Protein AF-A0A427A5H6-F1 (afdb_monomer_lite)

pLDDT: mean 95.87, std 7.77, range [47.22, 98.62]

Structure (mmCIF, N/CA/C/O backbone):
data_AF-A0A427A5H6-F1
#
_entry.id   AF-A0A427A5H6-F1
#
loop_
_atom_site.group_PDB
_atom_site.id
_atom_site.type_symbol
_atom_site.label_atom_id
_atom_site.label_alt_id
_atom_site.label_comp_id
_atom_site.label_asym_id
_atom_site.label_entity_id
_atom_site.label_seq_id
_atom_site.pdbx_PDB_ins_code
_atom_site.Cartn_x
_atom_site.Cartn_y
_atom_site.Cartn_z
_atom_site.occupancy
_atom_site.B_iso_or_equiv
_atom_site.auth_seq_id
_atom_site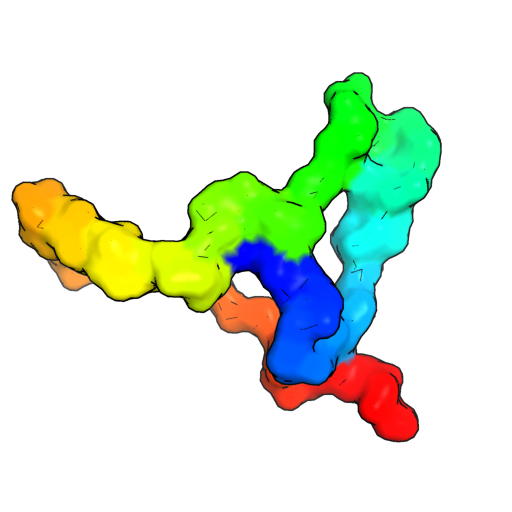.auth_comp_id
_atom_site.auth_asym_id
_atom_site.auth_atom_id
_atom_site.pdbx_PDB_model_num
ATOM 1 N N . GLN A 1 1 ? -0.055 2.512 -3.017 1.00 97.00 1 GLN A N 1
ATOM 2 C CA . GLN A 1 1 ? 0.282 3.680 -2.175 1.00 97.00 1 GLN A CA 1
ATOM 3 C C . GLN A 1 1 ? 0.511 3.258 -0.739 1.00 97.00 1 GLN A C 1
ATOM 5 O O . GLN A 1 1 ? 1.557 3.605 -0.224 1.00 97.00 1 GLN A O 1
ATOM 10 N N . TYR A 1 2 ? -0.415 2.509 -0.130 1.00 97.88 2 TYR A N 1
ATOM 11 C CA . TYR A 1 2 ? -0.312 2.154 1.287 1.00 97.88 2 TYR A CA 1
ATOM 12 C C . TYR A 1 2 ? -0.099 0.654 1.541 1.00 97.88 2 TYR A C 1
ATOM 14 O O . TYR A 1 2 ? 0.779 0.306 2.318 1.00 97.88 2 TYR A O 1
ATOM 22 N N . GLU A 1 3 ? -0.831 -0.218 0.832 1.00 98.50 3 GLU A N 1
ATOM 23 C CA . GLU A 1 3 ? -0.843 -1.672 1.085 1.00 98.50 3 GLU A CA 1
ATOM 24 C C . GLU A 1 3 ? 0.541 -2.343 1.101 1.00 98.50 3 GLU A C 1
ATOM 26 O O . GLU A 1 3 ? 0.889 -2.958 2.100 1.00 98.50 3 GLU A O 1
ATOM 31 N N . GLY A 1 4 ? 1.305 -2.266 0.004 1.00 98.19 4 GLY A N 1
ATOM 32 C CA . GLY A 1 4 ? 2.482 -3.124 -0.181 1.00 98.19 4 GLY A CA 1
ATOM 33 C C . GLY A 1 4 ? 2.109 -4.557 -0.566 1.00 98.19 4 GLY A C 1
ATOM 34 O O . GLY A 1 4 ? 1.102 -4.772 -1.252 1.00 98.19 4 GLY A O 1
ATOM 35 N N . ALA A 1 5 ? 2.925 -5.526 -0.137 1.00 98.06 5 ALA A N 1
ATOM 36 C CA . ALA A 1 5 ? 2.713 -6.969 -0.286 1.00 98.06 5 ALA A CA 1
ATOM 37 C C . ALA A 1 5 ? 2.392 -7.397 -1.732 1.00 98.06 5 ALA A C 1
ATOM 39 O O . ALA A 1 5 ? 1.441 -8.139 -2.004 1.00 98.06 5 ALA A O 1
ATOM 40 N N . VAL A 1 6 ? 3.142 -6.868 -2.708 1.00 97.06 6 VAL A N 1
ATOM 41 C CA . VAL A 1 6 ? 2.763 -6.948 -4.134 1.00 97.06 6 VAL A CA 1
ATOM 42 C C . VAL A 1 6 ? 2.815 -8.357 -4.741 1.00 97.06 6 VAL A C 1
ATOM 44 O O . VAL A 1 6 ? 2.252 -8.556 -5.820 1.00 97.06 6 VAL A O 1
ATOM 47 N N . LYS A 1 7 ? 3.468 -9.313 -4.063 1.00 95.94 7 LYS A N 1
ATOM 48 C CA . LYS A 1 7 ? 3.640 -10.724 -4.473 1.00 95.94 7 LYS A CA 1
ATOM 49 C C . LYS A 1 7 ? 2.947 -11.725 -3.540 1.00 95.94 7 LYS A C 1
ATOM 51 O O . LYS A 1 7 ? 3.185 -12.923 -3.658 1.00 95.94 7 LYS A O 1
ATOM 56 N N . GLU A 1 8 ? 2.122 -11.248 -2.618 1.00 97.88 8 GLU A N 1
ATOM 57 C CA . GLU A 1 8 ? 1.489 -12.081 -1.595 1.00 97.88 8 GLU A CA 1
ATOM 58 C C . GLU A 1 8 ? 0.027 -12.369 -1.938 1.00 97.88 8 GLU A C 1
ATOM 60 O O . GLU A 1 8 ? -0.608 -11.623 -2.694 1.00 97.88 8 GLU A O 1
ATOM 65 N N . ASP A 1 9 ? -0.480 -13.485 -1.411 1.00 96.38 9 ASP A N 1
ATOM 66 C CA . ASP A 1 9 ? -1.883 -13.913 -1.480 1.00 96.38 9 ASP A CA 1
ATOM 67 C C . ASP A 1 9 ? -2.515 -13.844 -2.878 1.00 96.38 9 ASP A C 1
ATOM 69 O O . ASP A 1 9 ? -3.689 -13.525 -3.059 1.00 96.38 9 ASP A O 1
ATOM 73 N N . GLY A 1 10 ? -1.716 -14.153 -3.901 1.00 95.12 10 GLY A N 1
ATOM 74 C CA . GLY A 1 10 ? -2.191 -14.260 -5.278 1.00 95.12 10 GLY A CA 1
ATOM 75 C C . GLY A 1 10 ? -2.470 -12.926 -5.974 1.00 95.12 10 GLY A C 1
ATOM 76 O O . GLY A 1 10 ? -3.086 -12.937 -7.041 1.00 95.12 10 GLY A O 1
ATOM 77 N N . ARG A 1 11 ? -2.005 -11.786 -5.436 1.00 96.56 11 ARG A N 1
ATOM 78 C CA . ARG A 1 11 ? -2.118 -10.491 -6.127 1.00 96.56 11 ARG A CA 1
ATOM 79 C C . ARG A 1 11 ? -1.497 -10.555 -7.523 1.00 96.56 11 ARG A C 1
ATOM 81 O O . ARG A 1 11 ? -0.307 -10.813 -7.690 1.00 96.56 11 ARG A O 1
ATOM 88 N N . GLY A 1 12 ? -2.295 -10.226 -8.535 1.00 96.19 12 GLY A N 1
ATOM 89 C CA . GLY A 1 12 ? -1.826 -10.066 -9.906 1.00 96.19 12 GLY A CA 1
ATOM 90 C C . GLY A 1 12 ? -0.962 -8.814 -10.092 1.00 96.19 12 GLY A C 1
ATOM 91 O O . GLY A 1 12 ? -1.146 -7.792 -9.421 1.00 96.19 12 GLY A O 1
ATOM 92 N N . ARG A 1 13 ? -0.046 -8.875 -11.063 1.00 95.38 13 ARG A N 1
ATOM 93 C CA . ARG A 1 13 ? 0.786 -7.734 -11.467 1.00 95.38 13 ARG A CA 1
ATOM 94 C C . ARG A 1 13 ? -0.070 -6.638 -12.111 1.00 95.38 13 ARG A C 1
ATOM 96 O O . ARG A 1 13 ? -0.962 -6.916 -12.906 1.00 95.38 13 ARG A O 1
ATOM 103 N N . THR A 1 14 ? 0.240 -5.387 -11.802 1.00 95.75 14 THR A N 1
ATOM 104 C CA . THR A 1 14 ? -0.438 -4.186 -12.303 1.00 95.75 14 THR A CA 1
ATOM 105 C C . THR A 1 14 ? 0.458 -3.384 -13.246 1.00 95.75 14 THR A C 1
ATOM 107 O O . THR A 1 14 ? 1.677 -3.559 -13.275 1.00 95.75 14 THR A O 1
ATOM 110 N N . VAL A 1 15 ? -0.136 -2.440 -13.984 1.00 96.19 15 VAL A N 1
ATOM 111 C CA . VAL A 1 15 ? 0.615 -1.477 -14.811 1.00 96.19 15 VAL A CA 1
ATOM 112 C C . VAL A 1 15 ? 1.581 -0.647 -13.958 1.00 96.19 15 VAL A C 1
ATOM 114 O O . VAL A 1 15 ? 2.712 -0.410 -14.377 1.00 96.19 15 VAL A O 1
ATOM 117 N N . TRP A 1 16 ? 1.178 -0.262 -12.743 1.00 97.31 16 TRP A N 1
ATOM 118 C CA . TRP A 1 16 ? 2.036 0.479 -11.815 1.00 97.31 16 TRP A CA 1
ATOM 119 C C . TRP A 1 16 ? 3.242 -0.331 -11.344 1.00 97.31 16 TRP A C 1
ATOM 121 O O . TRP A 1 16 ? 4.329 0.233 -11.252 1.00 97.31 16 TRP A O 1
ATOM 131 N N . ASP A 1 17 ? 3.097 -1.644 -11.137 1.00 96.62 17 ASP A N 1
ATOM 132 C CA . ASP A 1 17 ? 4.241 -2.499 -10.794 1.00 96.62 17 ASP A CA 1
ATOM 133 C C . ASP A 1 17 ? 5.274 -2.511 -11.938 1.00 96.62 17 ASP A C 1
ATOM 135 O O . ASP A 1 17 ? 6.475 -2.509 -11.690 1.00 96.62 17 ASP A O 1
ATOM 139 N N . VAL A 1 18 ? 4.839 -2.491 -13.206 1.00 96.75 18 VAL A N 1
ATOM 140 C CA . VAL A 1 18 ? 5.747 -2.387 -14.368 1.00 96.75 18 VAL A CA 1
ATOM 141 C C . VAL A 1 18 ? 6.391 -1.002 -14.440 1.00 96.75 18 VAL A C 1
ATOM 143 O O . VAL A 1 18 ? 7.603 -0.886 -14.626 1.00 96.75 18 VAL A O 1
ATOM 146 N N . PHE A 1 19 ? 5.579 0.044 -14.302 1.00 97.75 19 PHE A N 1
ATOM 147 C CA . PHE A 1 19 ? 6.019 1.427 -14.431 1.00 97.75 19 PHE A CA 1
ATOM 148 C C . PHE A 1 19 ? 7.047 1.801 -13.359 1.00 97.75 19 PHE A C 1
ATOM 150 O O . PHE A 1 19 ? 8.092 2.345 -13.698 1.00 97.75 19 PHE A O 1
ATOM 157 N N . ALA A 1 20 ? 6.792 1.462 -12.092 1.00 97.44 20 ALA A N 1
ATOM 158 C CA . ALA A 1 20 ? 7.684 1.798 -10.982 1.00 97.44 20 ALA A CA 1
ATOM 159 C C . ALA A 1 20 ? 9.046 1.086 -11.074 1.00 97.44 20 ALA A C 1
ATOM 161 O O . ALA A 1 20 ? 10.064 1.651 -10.694 1.00 97.44 20 ALA A O 1
ATOM 162 N N . HIS A 1 21 ? 9.084 -0.119 -11.650 1.00 97.56 21 HIS A N 1
ATOM 163 C CA . HIS A 1 21 ? 10.327 -0.862 -11.897 1.00 97.56 21 HIS A CA 1
ATOM 164 C C . HIS A 1 21 ? 11.046 -0.461 -13.191 1.00 97.56 21 HIS A C 1
ATOM 166 O O . HIS A 1 21 ? 12.092 -1.020 -13.520 1.00 97.56 21 HIS A O 1
ATOM 172 N N . SER A 1 22 ? 10.496 0.480 -13.958 1.00 97.88 22 SER A N 1
ATOM 173 C CA . SER A 1 22 ? 11.133 0.969 -15.177 1.00 97.88 22 SER A CA 1
ATOM 174 C C . SER A 1 22 ? 12.129 2.080 -14.838 1.00 97.88 22 SER A C 1
ATOM 176 O O . SER A 1 22 ? 11.781 3.071 -14.196 1.00 97.88 22 SER A O 1
ATOM 178 N N . PHE A 1 23 ? 13.372 1.931 -15.300 1.00 96.50 23 PHE A N 1
ATOM 179 C CA . PHE A 1 23 ? 14.452 2.874 -15.008 1.00 96.50 23 PHE A CA 1
ATOM 180 C C . PHE A 1 23 ? 14.077 4.320 -15.373 1.00 96.50 23 PHE A C 1
ATOM 182 O O . PHE A 1 23 ? 13.602 4.594 -16.478 1.00 96.50 23 PHE A O 1
ATOM 189 N N . GLY A 1 24 ? 14.288 5.244 -14.432 1.00 96.75 24 GLY A N 1
ATOM 190 C CA . GLY A 1 24 ? 14.058 6.679 -14.620 1.00 96.75 24 GLY A CA 1
ATOM 191 C C . GLY A 1 24 ? 12.587 7.106 -14.697 1.00 96.75 24 GLY A C 1
ATOM 192 O O . GLY A 1 24 ? 12.318 8.263 -15.010 1.00 96.75 24 GLY A O 1
ATOM 193 N N . LYS A 1 25 ? 11.621 6.208 -14.443 1.00 97.50 25 LYS A N 1
ATOM 194 C CA . LYS A 1 25 ? 10.187 6.559 -14.396 1.00 97.50 25 LYS A CA 1
ATOM 195 C C . LYS A 1 25 ? 9.734 7.100 -13.045 1.00 97.50 25 LYS A C 1
ATOM 197 O O . LYS A 1 25 ? 8.814 7.913 -13.003 1.00 97.50 25 LYS A O 1
ATOM 202 N N . VAL A 1 26 ? 10.390 6.676 -11.971 1.00 97.56 26 VAL A N 1
ATOM 203 C CA . VAL A 1 26 ? 10.223 7.227 -10.625 1.00 97.56 26 VAL A CA 1
ATOM 204 C C . VAL A 1 26 ? 11.495 7.998 -10.283 1.00 97.56 26 VAL A C 1
ATOM 206 O O . VAL A 1 26 ? 12.592 7.473 -10.462 1.00 97.56 26 VAL A O 1
ATOM 209 N N . ILE A 1 27 ? 11.347 9.251 -9.839 1.00 97.50 27 ILE A N 1
ATOM 210 C CA . ILE A 1 27 ? 12.458 10.207 -9.672 1.00 97.50 27 ILE A CA 1
ATOM 211 C C . ILE A 1 27 ? 13.537 9.723 -8.696 1.00 97.50 27 ILE A C 1
ATOM 213 O O . ILE A 1 27 ? 14.717 9.972 -8.914 1.00 97.50 27 ILE A O 1
ATOM 217 N N . ASP A 1 28 ? 13.129 9.015 -7.645 1.00 97.19 28 ASP A N 1
ATOM 218 C CA . ASP A 1 28 ? 13.995 8.472 -6.598 1.00 97.19 28 ASP A CA 1
ATOM 219 C C . ASP A 1 28 ? 14.217 6.957 -6.738 1.00 97.19 28 ASP A C 1
ATOM 221 O O . ASP A 1 28 ? 14.805 6.334 -5.857 1.00 97.19 28 ASP A O 1
ATOM 225 N N . PHE A 1 29 ? 13.755 6.366 -7.846 1.00 96.50 29 PHE A N 1
ATOM 226 C CA . PHE A 1 29 ? 13.809 4.928 -8.123 1.00 96.50 29 PHE A CA 1
ATOM 227 C C . PHE A 1 29 ? 13.087 4.044 -7.091 1.00 96.50 29 PHE A C 1
ATOM 229 O O . PHE A 1 29 ? 13.310 2.832 -7.057 1.00 96.50 29 PHE A O 1
ATOM 236 N N . SER A 1 30 ? 12.208 4.622 -6.269 1.00 97.50 30 SER A N 1
ATOM 237 C CA . SER A 1 30 ? 11.376 3.865 -5.338 1.00 97.50 30 SER A CA 1
ATOM 238 C C . SER A 1 30 ? 10.267 3.083 -6.053 1.00 97.50 30 SER A C 1
ATOM 240 O O . SER A 1 30 ? 9.917 3.325 -7.212 1.00 97.50 30 SER A O 1
ATOM 242 N N . ASN A 1 31 ? 9.692 2.121 -5.336 1.00 97.81 31 ASN A N 1
ATOM 243 C CA . ASN A 1 31 ? 8.522 1.367 -5.765 1.00 97.81 31 ASN A CA 1
ATOM 244 C C . ASN A 1 31 ? 7.577 1.125 -4.576 1.00 97.81 31 ASN A C 1
ATOM 246 O O . ASN A 1 31 ? 7.854 1.517 -3.442 1.00 97.81 31 ASN A O 1
ATOM 250 N N . ALA A 1 32 ? 6.435 0.496 -4.848 1.00 97.50 32 ALA A N 1
ATOM 251 C CA . ALA A 1 32 ? 5.405 0.225 -3.851 1.00 97.50 32 ALA A CA 1
ATOM 252 C C . ALA A 1 32 ? 5.375 -1.245 -3.405 1.00 97.50 32 ALA A C 1
ATOM 254 O O . ALA A 1 32 ? 4.321 -1.708 -2.971 1.00 97.50 32 ALA A O 1
ATOM 255 N N . ASP A 1 33 ? 6.495 -1.971 -3.515 1.00 98.31 33 ASP A N 1
ATOM 256 C CA . ASP A 1 33 ? 6.549 -3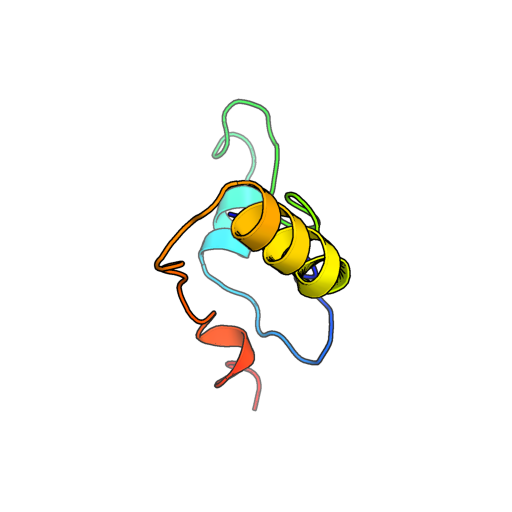.395 -3.167 1.00 98.31 33 ASP A CA 1
ATOM 257 C C . ASP A 1 33 ? 6.185 -3.629 -1.698 1.00 98.31 33 ASP A C 1
ATOM 259 O O . ASP A 1 33 ? 5.444 -4.563 -1.391 1.00 98.31 33 ASP A O 1
ATOM 263 N N . ILE A 1 34 ? 6.658 -2.735 -0.822 1.00 98.19 34 ILE A N 1
ATOM 264 C CA . ILE A 1 34 ? 6.379 -2.726 0.622 1.00 98.19 34 ILE A CA 1
ATOM 265 C C . ILE A 1 34 ? 5.495 -1.530 1.012 1.00 98.19 34 ILE A C 1
ATOM 267 O O . ILE A 1 34 ? 4.566 -1.684 1.797 1.00 98.19 34 ILE A O 1
ATOM 271 N N . ALA A 1 35 ? 5.730 -0.340 0.441 1.00 97.62 35 ALA A N 1
ATOM 272 C CA . ALA A 1 35 ? 5.025 0.893 0.817 1.00 97.62 35 ALA A CA 1
ATOM 273 C C . ALA A 1 35 ? 5.081 1.163 2.343 1.00 97.62 35 ALA A C 1
ATOM 275 O O . A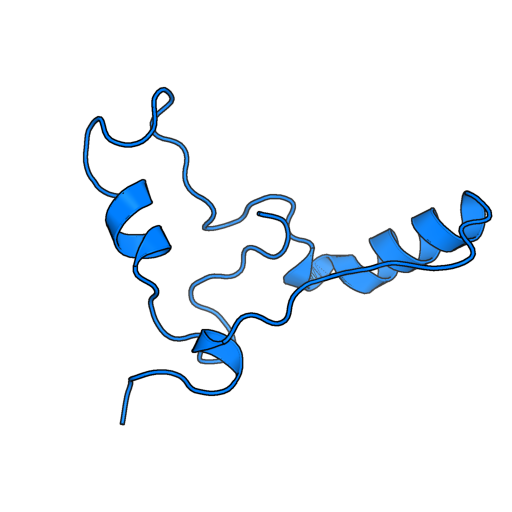LA A 1 35 ? 6.177 1.168 2.898 1.00 97.62 35 ALA A O 1
ATOM 276 N N . ILE A 1 36 ? 3.940 1.402 3.008 1.00 98.12 36 ILE A N 1
ATOM 277 C CA . ILE A 1 36 ? 3.865 1.497 4.483 1.00 98.12 36 ILE A CA 1
ATOM 278 C C . ILE A 1 36 ? 3.410 0.186 5.135 1.00 98.12 36 ILE A C 1
ATOM 280 O O . ILE A 1 36 ? 3.126 0.165 6.327 1.00 98.12 36 ILE A O 1
ATOM 284 N N . ASP A 1 37 ? 3.326 -0.895 4.357 1.00 98.44 37 ASP A N 1
ATOM 285 C CA . ASP A 1 37 ? 2.961 -2.226 4.836 1.00 98.44 37 ASP A CA 1
ATOM 286 C C . ASP A 1 37 ? 1.564 -2.307 5.486 1.00 98.44 37 ASP A C 1
ATOM 288 O O . ASP A 1 37 ? 1.295 -3.142 6.353 1.00 98.44 37 ASP A O 1
ATOM 292 N N . GLN A 1 38 ? 0.634 -1.451 5.043 1.00 98.50 38 GLN A N 1
ATOM 293 C CA . GLN A 1 38 ? -0.746 -1.453 5.540 1.00 98.50 38 GLN A CA 1
ATOM 294 C C . GLN A 1 38 ? -1.442 -2.802 5.293 1.00 98.50 38 GLN A C 1
ATOM 296 O O . GLN A 1 38 ? -2.365 -3.153 6.020 1.00 98.50 38 GLN A O 1
ATOM 301 N N . TYR A 1 39 ? -0.992 -3.592 4.310 1.00 98.50 39 TYR A N 1
ATOM 302 C CA . TYR A 1 39 ? -1.518 -4.938 4.072 1.00 98.50 39 TYR A CA 1
ATOM 303 C C . TYR A 1 39 ? -1.408 -5.840 5.312 1.00 98.50 39 TYR A C 1
ATOM 305 O O . TYR A 1 39 ? -2.361 -6.540 5.646 1.00 98.50 39 TYR A O 1
ATOM 313 N N . HIS A 1 40 ? -0.289 -5.767 6.036 1.00 98.62 40 HIS A N 1
ATOM 314 C CA . HIS A 1 40 ? -0.074 -6.530 7.268 1.00 98.62 40 HIS A CA 1
ATOM 315 C C . HIS A 1 40 ? -0.482 -5.755 8.524 1.00 98.62 40 HIS A C 1
ATOM 317 O O . HIS A 1 40 ? -0.878 -6.352 9.525 1.00 98.62 40 HIS A O 1
ATOM 323 N N . ARG A 1 41 ? -0.399 -4.421 8.479 1.00 98.50 41 ARG A N 1
ATOM 324 C CA . ARG A 1 41 ? -0.562 -3.537 9.644 1.00 98.50 41 ARG A CA 1
ATOM 325 C C . ARG A 1 41 ? -1.936 -2.894 9.773 1.00 98.50 41 ARG A C 1
ATOM 327 O O . ARG A 1 41 ? -2.139 -2.087 10.674 1.00 98.50 41 ARG A O 1
ATOM 334 N N . PHE A 1 42 ? -2.910 -3.263 8.938 1.00 98.00 42 PHE A N 1
ATOM 335 C CA . PHE A 1 42 ? -4.221 -2.604 8.933 1.00 98.00 42 PHE A CA 1
ATOM 336 C C . PHE A 1 42 ? -4.917 -2.592 10.307 1.00 98.00 42 PHE A C 1
ATOM 338 O O . PHE A 1 42 ? -5.663 -1.663 10.599 1.00 98.00 42 PHE A O 1
ATOM 345 N N . HIS A 1 43 ? -4.675 -3.585 11.169 1.00 98.12 43 HIS A N 1
ATOM 346 C CA . HIS A 1 43 ? -5.196 -3.580 12.538 1.00 98.12 43 HIS A CA 1
ATOM 347 C C . HIS A 1 43 ? -4.631 -2.429 13.385 1.00 98.12 43 HIS A C 1
ATOM 349 O O . HIS A 1 43 ? -5.391 -1.774 14.100 1.00 98.12 43 HIS A O 1
ATOM 355 N N . GLU A 1 44 ? -3.325 -2.168 13.287 1.00 98.50 44 GLU A N 1
ATOM 356 C CA . GLU A 1 44 ? -2.654 -1.051 13.964 1.00 98.50 44 GLU A CA 1
ATOM 357 C C . GLU A 1 44 ? -3.157 0.285 13.399 1.00 98.50 44 GLU A C 1
ATOM 359 O O . GLU A 1 44 ? -3.526 1.179 14.161 1.00 98.50 44 GLU A O 1
ATOM 364 N N . ASP A 1 45 ? -3.275 0.387 12.072 1.00 98.19 45 ASP A N 1
ATOM 365 C CA . ASP A 1 45 ? -3.770 1.594 11.403 1.00 98.19 45 ASP A CA 1
ATOM 366 C C . ASP A 1 45 ? -5.217 1.924 11.803 1.00 98.19 45 ASP A C 1
ATOM 368 O O . ASP A 1 45 ? -5.544 3.079 12.077 1.00 98.19 45 ASP A O 1
ATOM 372 N N . VAL A 1 46 ? -6.101 0.921 11.870 1.00 98.19 46 VAL A N 1
ATOM 373 C CA . VAL A 1 46 ? -7.500 1.100 12.302 1.00 98.19 46 VAL A CA 1
ATOM 374 C C . VAL A 1 46 ? -7.581 1.543 13.758 1.00 98.19 46 VAL A C 1
ATOM 376 O O . VAL A 1 46 ? -8.397 2.409 14.085 1.00 98.19 46 VAL A O 1
ATOM 379 N N . GLN A 1 47 ? -6.732 0.992 14.626 1.00 98.50 47 GLN A N 1
ATOM 380 C CA . GLN A 1 47 ? -6.669 1.422 16.018 1.00 98.50 47 GLN A CA 1
ATOM 381 C C . GLN A 1 47 ? -6.217 2.885 16.122 1.00 98.50 47 GLN A C 1
ATOM 383 O O . GLN A 1 47 ? -6.861 3.669 16.816 1.00 98.50 47 GLN A O 1
ATOM 388 N N . LEU A 1 48 ? -5.198 3.284 15.357 1.00 98.38 48 LEU A N 1
ATOM 389 C CA . LEU A 1 48 ? -4.731 4.668 15.319 1.00 98.38 48 LEU A CA 1
ATOM 390 C C . LEU A 1 48 ? -5.828 5.634 14.844 1.00 98.38 48 LEU A C 1
ATOM 392 O O . LEU A 1 48 ? -6.043 6.677 15.457 1.00 98.38 48 LEU A O 1
ATOM 396 N N . MET A 1 49 ? -6.567 5.277 13.789 1.00 98.19 49 MET A N 1
ATOM 397 C CA . MET A 1 49 ? -7.682 6.092 13.286 1.00 98.19 49 MET A CA 1
ATOM 398 C C . MET A 1 49 ? -8.786 6.278 14.334 1.00 98.19 49 MET A C 1
ATOM 400 O O . MET A 1 49 ? -9.336 7.374 14.471 1.00 98.19 49 MET A O 1
ATOM 404 N N . LYS A 1 50 ? -9.082 5.227 15.105 1.00 98.06 50 LYS A N 1
ATOM 405 C CA . LYS A 1 50 ? -10.023 5.294 16.226 1.00 98.06 50 LYS A CA 1
ATOM 406 C C . LYS A 1 50 ? -9.515 6.213 17.337 1.00 98.06 50 LYS A C 1
ATOM 408 O O . LYS A 1 50 ? -10.285 7.036 17.826 1.00 98.06 50 LYS A O 1
ATOM 413 N N . ASP A 1 51 ? -8.243 6.102 17.713 1.00 98.44 51 ASP A N 1
ATOM 414 C CA . ASP A 1 51 ? -7.641 6.921 18.774 1.00 98.44 51 ASP A CA 1
ATOM 415 C C . ASP A 1 51 ? -7.575 8.407 18.391 1.00 98.44 51 ASP A C 1
ATOM 417 O O . ASP A 1 51 ? -7.679 9.283 19.248 1.00 98.44 51 ASP A O 1
ATOM 421 N N . MET A 1 52 ?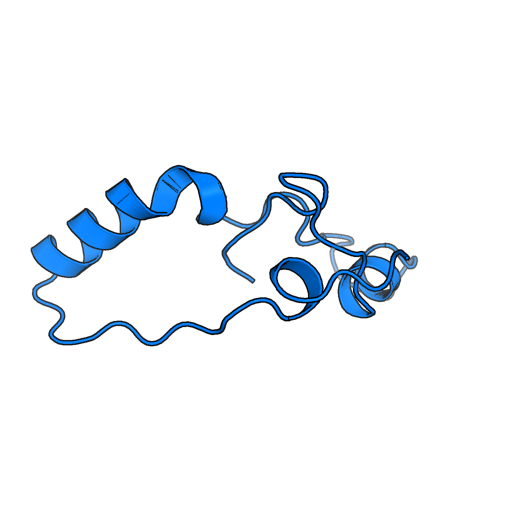 -7.484 8.700 17.091 1.00 98.31 52 MET A N 1
ATOM 422 C CA . MET A 1 52 ? -7.586 10.053 16.540 1.00 98.31 52 MET A CA 1
ATOM 423 C C . MET A 1 52 ? -9.025 10.591 16.465 1.00 98.31 52 MET A C 1
ATOM 425 O O . MET A 1 52 ? -9.212 11.762 16.134 1.00 98.31 52 MET A O 1
ATOM 429 N N . GLY A 1 53 ? -10.041 9.770 16.751 1.00 98.19 53 GLY A N 1
ATOM 430 C CA . GLY A 1 53 ? -11.448 10.170 16.699 1.00 98.19 53 GLY A CA 1
ATOM 431 C C . GLY A 1 53 ? -11.993 10.348 15.279 1.00 98.19 53 GLY A C 1
ATOM 432 O O . GLY A 1 53 ? -12.857 11.192 15.064 1.00 98.19 53 GLY A O 1
ATOM 433 N N . MET A 1 54 ? -11.480 9.599 14.297 1.00 98.25 54 MET A N 1
ATOM 434 C CA . MET A 1 54 ? -11.985 9.663 12.922 1.00 98.25 54 MET A CA 1
ATOM 435 C C . MET A 1 54 ? -13.346 8.970 12.786 1.00 98.25 54 MET A C 1
ATOM 437 O O . MET A 1 54 ? -13.510 7.826 13.205 1.00 98.25 54 MET A O 1
ATOM 441 N N . ASP A 1 55 ? -14.293 9.622 12.109 1.00 97.88 55 ASP A N 1
ATOM 442 C CA . ASP A 1 55 ? -15.625 9.052 11.850 1.00 97.88 55 ASP A CA 1
ATOM 443 C C . ASP A 1 55 ? -15.648 8.069 10.670 1.00 97.88 55 ASP A C 1
ATOM 445 O O . ASP A 1 55 ? -16.499 7.182 10.596 1.00 97.88 55 ASP A O 1
ATOM 449 N N . ALA A 1 56 ? -14.738 8.237 9.707 1.00 97.56 56 ALA A N 1
ATOM 450 C CA . ALA A 1 56 ? -14.696 7.426 8.498 1.00 97.56 56 ALA A CA 1
ATOM 451 C C . ALA A 1 56 ? -13.282 7.320 7.921 1.00 97.56 56 ALA A C 1
ATOM 453 O O . ALA A 1 56 ? -12.503 8.273 7.949 1.00 97.56 56 ALA A O 1
ATOM 454 N N . TYR A 1 57 ? -12.998 6.172 7.303 1.00 97.56 57 TYR A N 1
ATOM 455 C CA . TYR A 1 57 ? -11.792 5.943 6.518 1.00 97.56 57 TYR A CA 1
ATOM 456 C C . TYR A 1 57 ? -12.158 5.486 5.108 1.00 97.56 57 TYR A C 1
ATOM 458 O O . TYR A 1 57 ? -12.795 4.451 4.911 1.00 97.56 57 TYR A O 1
ATOM 466 N N .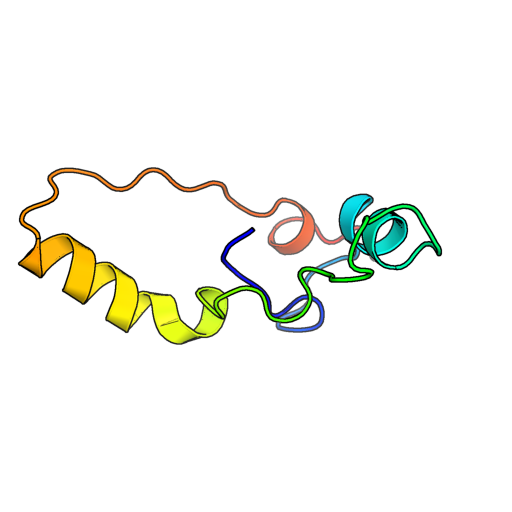 ARG A 1 58 ? -11.756 6.275 4.110 1.00 98.25 58 ARG A N 1
ATOM 467 C CA . ARG A 1 58 ? -11.943 5.943 2.697 1.00 98.25 58 ARG A CA 1
ATOM 468 C C . ARG A 1 58 ? -10.666 5.315 2.152 1.00 98.25 58 ARG A C 1
ATOM 470 O O . ARG A 1 58 ? -9.636 5.979 2.091 1.00 98.25 58 ARG A O 1
ATOM 477 N N . PHE A 1 59 ? -10.778 4.093 1.647 1.00 98.00 59 PHE A N 1
ATOM 478 C CA . PHE A 1 59 ? -9.708 3.388 0.942 1.00 98.00 59 PHE A CA 1
ATOM 479 C C . PHE A 1 59 ? -10.192 2.855 -0.415 1.00 98.00 59 PHE A C 1
ATOM 481 O O . PHE A 1 59 ? -11.384 2.872 -0.728 1.00 98.00 59 PHE A O 1
ATOM 488 N N . SER A 1 60 ? -9.249 2.423 -1.250 1.00 98.19 60 SER A N 1
ATOM 489 C CA . SER A 1 60 ? -9.514 1.777 -2.539 1.00 98.19 60 SER A CA 1
ATOM 490 C C . SER A 1 60 ? -9.263 0.278 -2.445 1.00 98.19 60 SER A C 1
ATOM 492 O O . SER A 1 60 ? -8.336 -0.129 -1.756 1.00 98.19 60 SER A O 1
ATOM 494 N N . ILE A 1 61 ? -10.007 -0.528 -3.202 1.00 97.81 61 ILE A N 1
ATOM 495 C CA . ILE A 1 61 ? -9.760 -1.970 -3.314 1.00 97.81 61 ILE A CA 1
ATOM 496 C C . ILE A 1 61 ? -8.840 -2.236 -4.511 1.00 97.81 61 ILE A C 1
ATOM 498 O O . ILE A 1 61 ? -9.139 -1.825 -5.635 1.00 97.81 61 ILE A O 1
ATOM 502 N N . ALA A 1 62 ? -7.726 -2.935 -4.289 1.00 97.31 62 ALA A N 1
ATOM 503 C CA . ALA A 1 62 ? -6.806 -3.318 -5.355 1.00 97.31 62 ALA A CA 1
ATOM 504 C C . ALA A 1 62 ? -7.442 -4.354 -6.304 1.00 97.31 62 ALA A C 1
ATOM 506 O O . ALA A 1 62 ? -7.564 -5.531 -5.964 1.00 97.31 62 ALA A O 1
ATOM 507 N N . TRP A 1 63 ? -7.796 -3.939 -7.529 1.00 96.69 63 TRP A N 1
ATOM 508 C CA . TRP A 1 63 ? -8.445 -4.808 -8.527 1.00 96.69 63 TRP A CA 1
ATOM 509 C C . TRP A 1 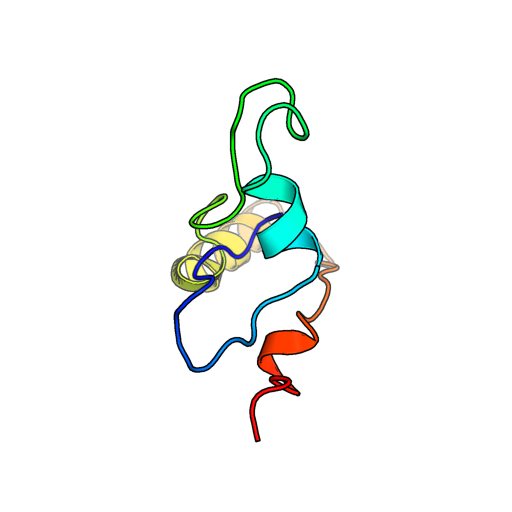63 ? -7.685 -6.115 -8.758 1.00 96.69 63 TRP A C 1
ATOM 511 O O . TRP A 1 63 ? -8.293 -7.178 -8.804 1.00 96.69 63 TRP A O 1
ATOM 521 N N . SER A 1 64 ? -6.354 -6.060 -8.862 1.00 96.00 64 SER A N 1
ATOM 522 C CA . SER A 1 64 ? -5.537 -7.243 -9.141 1.00 96.00 64 SER A CA 1
ATOM 523 C C . SER A 1 64 ? -5.453 -8.240 -7.982 1.00 96.00 64 SER A C 1
ATOM 525 O O . SER A 1 64 ? -4.994 -9.358 -8.201 1.00 96.00 64 SER A O 1
ATOM 527 N N . ARG A 1 65 ? -5.898 -7.871 -6.771 1.00 96.50 65 ARG A N 1
ATOM 528 C CA . ARG A 1 65 ? -6.111 -8.815 -5.661 1.00 96.50 65 ARG A CA 1
ATOM 529 C C . ARG A 1 65 ? -7.452 -9.545 -5.784 1.00 96.50 65 ARG A C 1
ATOM 531 O O . ARG A 1 65 ? -7.548 -10.695 -5.383 1.00 96.50 65 ARG A O 1
ATOM 538 N N . ILE A 1 66 ? -8.470 -8.901 -6.359 1.00 96.44 66 ILE A N 1
ATOM 539 C CA . ILE A 1 66 ? -9.813 -9.483 -6.535 1.00 96.44 66 ILE A CA 1
ATOM 540 C C . ILE A 1 66 ? -9.894 -10.322 -7.815 1.00 96.44 66 ILE A C 1
ATOM 542 O O . ILE A 1 66 ? -10.403 -11.439 -7.811 1.00 96.44 66 ILE A O 1
ATOM 546 N N . PHE A 1 67 ? -9.366 -9.784 -8.913 1.00 95.38 67 PHE A N 1
ATOM 547 C CA . PHE A 1 67 ? -9.326 -10.417 -10.226 1.00 95.38 67 PHE A CA 1
ATOM 548 C C . PHE A 1 67 ? -7.883 -10.410 -10.738 1.00 95.38 67 PHE A C 1
ATOM 550 O O . PHE A 1 67 ? -7.508 -9.536 -11.529 1.00 95.38 67 PHE A O 1
ATOM 557 N N . PRO A 1 68 ? -7.037 -11.341 -10.268 1.00 92.88 68 PRO A N 1
ATOM 558 C CA . PRO A 1 68 ? -5.687 -11.468 -10.789 1.00 92.88 68 PRO A CA 1
ATOM 559 C C . PRO A 1 68 ? -5.752 -11.898 -12.258 1.00 92.88 68 PRO A C 1
ATOM 561 O O . PRO A 1 68 ? -6.386 -12.895 -12.593 1.00 92.88 68 PRO A O 1
ATOM 564 N N . SER A 1 69 ? -5.065 -11.171 -13.143 1.00 74.88 69 SER A N 1
ATOM 565 C CA . SER A 1 69 ? -5.039 -11.429 -14.594 1.00 74.88 69 SER A CA 1
ATOM 566 C C . SER A 1 69 ? -4.321 -12.728 -15.002 1.00 74.88 69 SER A C 1
ATOM 568 O O . SER A 1 69 ? -4.030 -12.917 -16.178 1.00 74.88 69 SER A O 1
ATOM 570 N N . ASN A 1 70 ? -4.033 -13.616 -14.046 1.00 60.66 70 ASN A N 1
ATOM 571 C CA . ASN A 1 70 ? -3.402 -14.910 -14.267 1.00 60.66 70 ASN A CA 1
ATOM 572 C C . ASN A 1 70 ? -4.439 -16.031 -14.072 1.00 60.66 70 ASN A C 1
ATOM 574 O O . ASN A 1 70 ? -4.516 -16.643 -13.005 1.00 60.66 70 ASN A O 1
ATOM 578 N N . LYS A 1 71 ? -5.211 -16.291 -15.128 1.00 47.22 71 LYS A N 1
ATOM 579 C CA . LYS A 1 71 ? -5.669 -17.627 -15.527 1.00 47.22 71 LYS A CA 1
ATOM 580 C C . LYS A 1 71 ? -5.495 -17.760 -17.031 1.00 47.22 71 LYS A C 1
ATOM 582 O O . LYS A 1 71 ? -5.821 -16.776 -17.728 1.00 47.22 71 LYS A O 1
#

Foldseek 3Di:
DAAACCPPPQQADDPQNVQLCDPPSDVVSDHRNCHNNCNPCVVVVVVVCVVVVHPDDDDDDRPSNVPPPPD

Sequence (71 aa):
QYEGAVKEDGRGRTVWDVFAHSFGKVIDFSNADIAIDQYHRFHEDVQLMKDMGMDAYRFSIAWSRIFPSNK

Secondary structure (DSSP, 8-state):
-----TTSTTPPP-HHHHHHTSTTSSTT---SSSTT-HHHHHHHHHHHHHHTT-S-------HHHHS-S--

InterPro domains:
  IPR001360 Glycoside hydrolase family 1 [PF00232] (1-69)
  IPR001360 Glycoside hydrolase family 1 [PTHR10353] (1-70)
  IPR017853 Glycoside hydrolase superfamily [SSF51445] (1-70)

Radius of gyration: 14.33 Å; chains: 1; bounding box: 30×28×34 Å

Organism: Ensete ventricosum (NCBI:txid4639)